Protein AF-A0A2N3AY88-F1 (afdb_monomer_lite)

Sequence (124 aa):
MEAPLSVDNALALIESELGLACMKFDKEGTPTCSRTREDLLKYPSATELVRVQWNDTDDGEYEVTIIGVRHSEINRDDVLKFVARFGFSEEDFDAVTVNGQRLTRGEYTMTAMGREEFLVFPAL

Structure (mmCIF, N/CA/C/O backbone):
data_AF-A0A2N3AY88-F1
#
_entry.id   AF-A0A2N3AY88-F1
#
loop_
_atom_site.group_PDB
_atom_site.id
_atom_site.type_symbol
_atom_site.label_atom_id
_atom_site.label_alt_id
_atom_site.label_comp_id
_atom_site.label_asym_id
_atom_site.label_entity_id
_atom_site.label_seq_id
_atom_site.pdbx_PDB_ins_code
_atom_site.Cartn_x
_atom_site.Cartn_y
_atom_site.Cartn_z
_atom_site.occupancy
_atom_site.B_iso_or_equiv
_atom_site.auth_seq_id
_atom_site.auth_comp_id
_atom_site.auth_asym_id
_atom_site.auth_atom_id
_atom_site.pdbx_PDB_model_num
ATOM 1 N N . MET A 1 1 ? 2.098 -18.154 12.214 1.00 43.09 1 MET A N 1
ATOM 2 C CA . MET A 1 1 ? 2.914 -17.100 11.603 1.00 43.09 1 MET A CA 1
ATOM 3 C C . MET A 1 1 ? 2.824 -17.363 10.125 1.00 43.09 1 MET A C 1
ATOM 5 O O .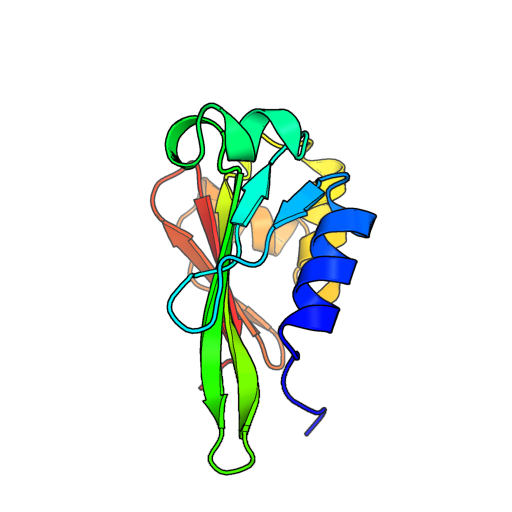 MET A 1 1 ? 3.390 -18.354 9.670 1.00 43.09 1 MET A O 1
ATOM 9 N N . GLU A 1 2 ? 1.959 -16.619 9.438 1.00 49.28 2 GLU A N 1
ATOM 10 C CA . GLU A 1 2 ? 2.032 -16.578 7.978 1.00 49.28 2 GLU A CA 1
ATOM 11 C C . GLU A 1 2 ? 3.342 -15.878 7.597 1.00 49.28 2 GLU A C 1
ATOM 13 O O . GLU A 1 2 ? 3.919 -15.137 8.396 1.00 49.28 2 GLU A O 1
ATOM 18 N N . ALA A 1 3 ? 3.889 -16.220 6.433 1.00 54.44 3 ALA A N 1
ATOM 19 C CA . ALA A 1 3 ? 5.151 -15.645 5.997 1.00 54.44 3 ALA A CA 1
ATOM 20 C C . ALA A 1 3 ? 4.984 -14.129 5.766 1.00 54.44 3 ALA A C 1
ATOM 22 O O . ALA A 1 3 ? 3.929 -13.709 5.280 1.00 54.44 3 ALA A O 1
ATOM 23 N N . PRO A 1 4 ? 6.003 -13.315 6.086 1.00 67.06 4 PRO A N 1
ATOM 24 C CA . PRO A 1 4 ? 5.991 -11.885 5.802 1.00 67.06 4 PRO A CA 1
ATOM 25 C C . PRO A 1 4 ? 5.712 -11.612 4.318 1.00 67.06 4 PRO A C 1
ATOM 27 O O . PRO A 1 4 ? 6.061 -12.395 3.430 1.00 67.06 4 PRO A O 1
ATOM 30 N N . LEU A 1 5 ? 5.036 -10.495 4.040 1.00 81.94 5 LEU A N 1
ATOM 31 C CA . LEU A 1 5 ? 4.660 -10.130 2.679 1.00 81.94 5 LEU A CA 1
ATOM 32 C C . LEU A 1 5 ? 5.920 -9.807 1.862 1.00 81.94 5 LEU A C 1
ATOM 34 O O . LEU A 1 5 ? 6.579 -8.792 2.094 1.00 81.94 5 LEU A O 1
ATOM 38 N N . SER A 1 6 ? 6.243 -10.657 0.886 1.00 86.81 6 SER A N 1
ATOM 39 C CA . SER A 1 6 ? 7.359 -10.404 -0.028 1.00 86.81 6 SER A CA 1
ATOM 40 C C . SER A 1 6 ? 7.092 -9.178 -0.904 1.00 86.81 6 SER A C 1
ATOM 42 O O . SER A 1 6 ? 5.943 -8.863 -1.237 1.00 86.81 6 SER A O 1
ATOM 44 N N . VAL A 1 7 ? 8.164 -8.500 -1.325 1.00 87.50 7 VAL A N 1
ATOM 45 C CA . VAL A 1 7 ? 8.060 -7.306 -2.183 1.00 87.50 7 VAL A CA 1
ATOM 46 C C . VAL A 1 7 ? 7.279 -7.592 -3.463 1.00 87.50 7 VAL A C 1
ATOM 48 O O . VAL A 1 7 ? 6.377 -6.835 -3.810 1.00 87.50 7 VAL A O 1
ATOM 51 N N . ASP A 1 8 ? 7.573 -8.695 -4.147 1.00 88.12 8 ASP A N 1
ATOM 52 C CA . ASP A 1 8 ? 6.936 -9.001 -5.430 1.00 88.12 8 ASP A CA 1
ATOM 53 C C . ASP A 1 8 ? 5.433 -9.298 -5.264 1.00 88.12 8 ASP A C 1
ATOM 55 O O . ASP A 1 8 ? 4.624 -8.857 -6.084 1.00 88.12 8 ASP A O 1
ATOM 59 N N . ASN A 1 9 ? 5.033 -9.949 -4.163 1.00 89.31 9 ASN A N 1
ATOM 60 C CA . ASN A 1 9 ? 3.619 -10.167 -3.847 1.00 89.31 9 ASN A CA 1
ATOM 61 C C . ASN A 1 9 ? 2.899 -8.853 -3.524 1.00 89.31 9 ASN A C 1
ATOM 63 O O . ASN A 1 9 ? 1.773 -8.649 -3.979 1.00 89.31 9 ASN A O 1
ATOM 67 N N . ALA A 1 10 ? 3.537 -7.947 -2.777 1.00 90.19 10 ALA A N 1
ATOM 68 C CA . ALA A 1 10 ? 2.964 -6.634 -2.493 1.00 90.19 10 ALA A CA 1
ATOM 69 C C . ALA A 1 10 ? 2.740 -5.821 -3.773 1.00 90.19 10 ALA A C 1
ATOM 71 O O . ALA A 1 10 ? 1.671 -5.241 -3.948 1.00 90.19 10 ALA A O 1
ATOM 72 N N . LEU A 1 11 ? 3.712 -5.814 -4.691 1.00 91.88 11 LEU A N 1
ATOM 73 C CA . LEU A 1 11 ? 3.583 -5.107 -5.966 1.00 91.88 11 LEU A CA 1
ATOM 74 C C . LEU A 1 11 ? 2.467 -5.698 -6.829 1.00 91.88 11 LEU A C 1
ATOM 76 O O . LEU A 1 11 ? 1.638 -4.945 -7.330 1.00 91.88 11 LEU A O 1
ATOM 80 N N . ALA A 1 12 ? 2.379 -7.026 -6.937 1.00 92.00 12 ALA A N 1
ATOM 81 C CA . ALA A 1 12 ? 1.292 -7.679 -7.665 1.00 92.00 12 ALA A CA 1
ATOM 82 C C . ALA A 1 12 ? -0.090 -7.363 -7.059 1.00 92.00 12 ALA A C 1
ATOM 84 O O . ALA A 1 12 ? -1.064 -7.149 -7.788 1.00 92.00 12 ALA A O 1
ATOM 85 N N . LEU A 1 13 ? -0.181 -7.290 -5.727 1.00 91.94 13 LEU A N 1
ATOM 86 C CA . LEU A 1 13 ? -1.405 -6.897 -5.033 1.00 91.94 13 LEU A CA 1
ATOM 87 C C . LEU A 1 13 ? -1.786 -5.444 -5.347 1.00 91.94 13 LEU A C 1
ATOM 89 O O . LEU A 1 13 ? -2.938 -5.169 -5.660 1.00 91.94 13 LEU A O 1
ATOM 93 N N . ILE A 1 14 ? -0.820 -4.524 -5.314 1.00 94.69 14 ILE A N 1
ATOM 94 C CA . ILE A 1 14 ? -1.039 -3.109 -5.639 1.00 94.69 14 ILE A CA 1
ATOM 95 C C . ILE A 1 14 ? -1.494 -2.946 -7.094 1.00 94.69 14 ILE A C 1
ATOM 97 O O . ILE A 1 14 ? -2.464 -2.235 -7.350 1.00 94.69 14 ILE A O 1
ATOM 101 N N . GLU A 1 15 ? -0.832 -3.608 -8.046 1.00 94.50 15 GLU A N 1
ATOM 102 C CA . GLU A 1 15 ? -1.195 -3.504 -9.465 1.00 94.50 15 GLU A CA 1
ATOM 103 C C . GLU A 1 15 ? -2.611 -4.041 -9.731 1.00 94.50 15 GLU A C 1
ATOM 105 O O . GLU A 1 15 ? -3.379 -3.427 -10.473 1.00 94.50 15 GLU A O 1
ATOM 110 N N . SER A 1 16 ? -2.980 -5.160 -9.101 1.00 93.06 16 SER A N 1
ATOM 111 C CA . SER A 1 16 ? -4.284 -5.800 -9.317 1.00 93.06 16 SER A CA 1
ATOM 112 C C . SER A 1 16 ? -5.446 -5.117 -8.594 1.00 93.06 16 SER A C 1
ATOM 114 O O . SER A 1 16 ? -6.507 -4.956 -9.193 1.00 93.06 16 SER A O 1
ATOM 116 N N . GLU A 1 17 ? -5.264 -4.706 -7.338 1.00 93.12 17 GLU A N 1
ATOM 117 C CA . GLU A 1 17 ? -6.349 -4.160 -6.512 1.00 93.12 17 GLU A CA 1
ATOM 118 C C . GLU A 1 17 ? -6.527 -2.651 -6.704 1.00 93.12 17 GLU A C 1
ATOM 120 O O . GLU A 1 17 ? -7.654 -2.167 -6.676 1.00 93.12 17 GLU A O 1
ATOM 125 N N . LEU A 1 18 ? -5.439 -1.901 -6.925 1.00 94.06 18 LEU A N 1
ATOM 126 C CA . LEU A 1 18 ? -5.492 -0.441 -7.095 1.00 94.06 18 LEU A CA 1
ATOM 127 C C . LEU A 1 18 ? -5.475 -0.006 -8.568 1.00 94.06 18 LEU A C 1
ATOM 129 O O . LEU A 1 18 ? -5.571 1.189 -8.852 1.00 94.06 18 LEU A O 1
ATOM 133 N N . GLY A 1 19 ? -5.333 -0.949 -9.508 1.00 93.00 19 GLY A N 1
ATOM 134 C CA . GLY A 1 19 ? -5.276 -0.654 -10.943 1.00 93.00 19 GLY A CA 1
ATOM 135 C C . GLY A 1 19 ? -4.083 0.226 -11.327 1.00 93.00 19 GLY A C 1
ATOM 136 O O . GLY A 1 19 ? -4.172 1.030 -12.256 1.00 93.00 19 GLY A O 1
ATOM 137 N N . LEU A 1 20 ? -2.988 0.118 -10.574 1.00 95.00 20 LEU A N 1
ATOM 138 C CA . LEU A 1 20 ? -1.768 0.893 -10.772 1.00 95.00 20 LEU A CA 1
ATOM 139 C C . LEU A 1 20 ? -0.730 0.079 -11.545 1.00 95.00 20 LEU A C 1
ATOM 141 O O . LEU A 1 20 ? -0.828 -1.136 -11.682 1.00 95.00 20 LEU A O 1
ATOM 145 N N . ALA A 1 21 ? 0.298 0.759 -12.031 1.00 93.81 21 ALA A N 1
ATOM 146 C CA . ALA A 1 21 ? 1.486 0.130 -12.568 1.00 93.81 21 ALA A CA 1
ATOM 147 C C . ALA A 1 21 ? 2.673 0.430 -11.659 1.00 93.81 21 ALA A C 1
ATOM 149 O O . ALA A 1 21 ? 2.954 1.594 -11.354 1.00 93.81 21 ALA A O 1
ATOM 150 N N . CYS A 1 22 ? 3.375 -0.619 -11.250 1.00 92.56 22 CYS A N 1
ATOM 151 C CA . CYS A 1 22 ? 4.510 -0.517 -10.354 1.00 92.56 22 CYS A CA 1
ATOM 152 C C . CYS A 1 22 ? 5.834 -0.597 -11.117 1.00 92.56 22 CYS A C 1
ATOM 154 O O . CYS A 1 22 ? 5.956 -1.226 -12.177 1.00 92.56 22 CYS A O 1
ATOM 156 N N . MET A 1 23 ? 6.847 0.050 -10.550 1.00 88.75 23 MET A N 1
ATOM 157 C CA . MET A 1 23 ? 8.236 -0.059 -10.961 1.00 88.75 23 MET A CA 1
ATOM 158 C C . MET A 1 23 ? 9.107 -0.345 -9.746 1.00 88.75 23 MET A C 1
ATOM 160 O O . MET A 1 23 ? 9.085 0.374 -8.747 1.00 88.75 23 MET A O 1
ATOM 164 N N . LYS A 1 24 ? 9.917 -1.395 -9.865 1.00 81.12 24 LYS A N 1
ATOM 165 C CA . LYS A 1 24 ? 11.030 -1.650 -8.962 1.00 81.12 24 LYS A CA 1
ATOM 166 C C . LYS A 1 24 ? 12.230 -0.900 -9.524 1.00 81.12 24 LYS A C 1
ATOM 168 O O . LYS A 1 24 ? 12.749 -1.271 -10.573 1.00 81.12 24 LYS A O 1
ATOM 173 N N . PHE A 1 25 ? 12.619 0.184 -8.866 1.00 68.25 25 PHE A N 1
ATOM 174 C CA . PHE A 1 25 ? 13.962 0.723 -9.052 1.00 68.25 25 PHE A CA 1
ATOM 175 C C . PHE A 1 25 ? 14.947 -0.281 -8.435 1.00 68.25 25 PHE A C 1
ATOM 177 O O . PHE A 1 25 ? 14.544 -1.044 -7.559 1.00 68.25 25 PHE A O 1
ATOM 184 N N . ASP A 1 26 ? 16.175 -0.342 -8.951 1.00 60.72 26 ASP A N 1
ATOM 185 C CA . ASP A 1 26 ? 17.194 -1.365 -8.655 1.00 60.72 26 ASP A CA 1
ATOM 186 C C . ASP A 1 26 ? 17.500 -1.528 -7.146 1.00 60.72 26 ASP A C 1
ATOM 188 O O . ASP A 1 26 ? 16.837 -0.948 -6.302 1.00 60.72 26 ASP A O 1
ATOM 192 N N . LYS A 1 27 ? 18.521 -2.304 -6.757 1.00 52.50 27 LYS A N 1
ATOM 193 C CA . LYS A 1 27 ? 18.786 -2.747 -5.363 1.00 52.50 27 LYS A CA 1
ATOM 194 C C . LYS A 1 27 ? 18.832 -1.673 -4.249 1.00 52.50 27 LYS A C 1
ATOM 196 O O . LYS A 1 27 ? 18.858 -2.043 -3.084 1.00 52.50 27 LYS A O 1
ATOM 201 N N . GLU A 1 28 ? 18.826 -0.383 -4.572 1.00 60.34 28 GLU A N 1
ATOM 202 C CA . GLU A 1 28 ? 18.781 0.738 -3.615 1.00 60.34 28 GLU A CA 1
ATOM 203 C C . GLU A 1 28 ? 17.460 1.536 -3.659 1.00 60.34 28 GLU A C 1
ATOM 205 O O . GLU A 1 28 ? 17.257 2.479 -2.896 1.00 60.34 28 GLU A O 1
ATOM 210 N N . GLY A 1 29 ? 16.553 1.188 -4.571 1.00 66.00 29 GLY A N 1
ATOM 211 C CA . GLY A 1 29 ? 15.315 1.900 -4.828 1.00 66.00 29 GLY A CA 1
ATOM 212 C C . GLY A 1 29 ? 14.124 1.327 -4.064 1.00 66.00 29 GLY A C 1
ATOM 213 O O . GLY A 1 29 ? 13.874 0.124 -4.050 1.00 66.00 29 GLY A O 1
ATOM 214 N N . THR A 1 30 ? 13.335 2.211 -3.459 1.00 80.50 30 THR A N 1
ATOM 215 C CA . THR A 1 30 ? 11.993 1.894 -2.959 1.00 80.50 30 THR A CA 1
ATOM 216 C C . THR A 1 30 ? 11.065 1.701 -4.164 1.00 80.50 30 THR A C 1
ATOM 218 O O . THR A 1 30 ? 10.939 2.644 -4.947 1.00 80.50 30 THR A O 1
ATOM 221 N N . PRO A 1 31 ? 10.430 0.531 -4.371 1.00 87.06 31 PRO A N 1
ATOM 222 C CA . PRO A 1 31 ? 9.413 0.381 -5.398 1.00 87.06 31 PRO A CA 1
ATOM 223 C C . PRO A 1 31 ? 8.320 1.440 -5.271 1.00 87.06 31 PRO A C 1
ATOM 225 O O . PRO A 1 31 ? 7.859 1.747 -4.164 1.00 87.06 31 PRO A O 1
ATOM 228 N N . THR A 1 32 ? 7.889 1.969 -6.411 1.00 91.69 32 THR A N 1
ATOM 229 C CA . THR A 1 32 ? 6.804 2.950 -6.473 1.00 91.69 32 THR A CA 1
ATOM 230 C C . THR A 1 32 ? 5.798 2.579 -7.548 1.00 91.69 32 THR A C 1
ATOM 232 O O . THR A 1 32 ? 6.118 1.878 -8.512 1.00 91.69 32 THR A O 1
ATOM 235 N N . CYS A 1 33 ? 4.560 3.034 -7.377 1.00 93.75 33 CYS A N 1
ATOM 236 C CA . CYS A 1 33 ? 3.480 2.781 -8.319 1.00 93.75 33 CYS A CA 1
ATOM 237 C C . CYS A 1 33 ? 2.738 4.076 -8.667 1.00 93.75 33 CYS A C 1
ATOM 239 O O . CYS A 1 33 ? 2.613 4.984 -7.842 1.00 93.75 33 CYS A O 1
ATOM 241 N N . SER A 1 34 ? 2.242 4.152 -9.900 1.00 94.62 34 SER A N 1
ATOM 242 C CA . SER A 1 34 ? 1.440 5.260 -10.432 1.00 94.62 34 SER A CA 1
ATOM 243 C C . SER A 1 34 ? 0.348 4.722 -11.355 1.00 94.62 34 SER A C 1
ATOM 245 O O . SER A 1 34 ? 0.253 3.517 -11.568 1.00 94.62 34 SER A O 1
ATOM 247 N N . ARG A 1 35 ? -0.473 5.599 -11.939 1.00 93.06 35 ARG A N 1
ATOM 248 C CA . ARG A 1 35 ? -1.525 5.211 -12.893 1.00 93.06 35 ARG A CA 1
ATOM 249 C C . ARG A 1 35 ? -0.961 4.500 -14.120 1.00 93.06 35 ARG A C 1
ATOM 251 O O . ARG A 1 35 ? -1.584 3.582 -14.638 1.00 93.06 35 ARG A O 1
ATOM 258 N N . THR A 1 36 ? 0.217 4.913 -14.583 1.00 92.12 36 THR A N 1
ATOM 259 C CA . THR A 1 36 ? 0.912 4.275 -15.704 1.00 92.12 36 THR A CA 1
ATOM 260 C C . THR A 1 36 ? 2.416 4.192 -15.447 1.00 92.12 36 THR A C 1
ATOM 262 O O . THR A 1 36 ? 2.980 4.978 -14.683 1.00 92.12 36 THR A O 1
ATOM 265 N N . ARG A 1 37 ? 3.103 3.259 -16.125 1.00 87.88 37 ARG A N 1
ATOM 266 C CA . ARG A 1 37 ? 4.578 3.199 -16.090 1.00 87.88 37 ARG A CA 1
ATOM 267 C C . ARG A 1 37 ? 5.225 4.414 -16.753 1.00 87.88 37 ARG A C 1
ATOM 269 O O . ARG A 1 37 ? 6.307 4.825 -16.353 1.00 87.88 37 ARG A O 1
ATOM 276 N N . GLU A 1 38 ? 4.579 4.982 -17.769 1.00 90.00 38 GLU A N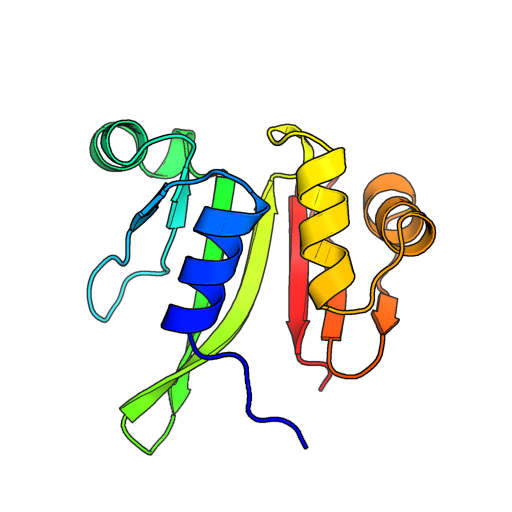 1
ATOM 277 C CA . GLU A 1 38 ? 5.094 6.151 -18.485 1.00 90.00 38 GLU A CA 1
ATOM 278 C C . GLU A 1 38 ? 5.153 7.385 -17.577 1.00 90.00 38 GLU A C 1
ATOM 280 O O . GLU A 1 38 ? 6.139 8.121 -17.610 1.00 90.00 38 GLU A O 1
ATOM 285 N N . ASP A 1 39 ? 4.147 7.562 -16.717 1.00 88.56 39 ASP A N 1
ATOM 286 C CA . ASP A 1 39 ? 4.117 8.635 -15.723 1.00 88.56 39 ASP A CA 1
ATOM 287 C C . ASP A 1 39 ? 5.283 8.517 -14.735 1.00 88.56 39 ASP A C 1
ATOM 289 O O . ASP A 1 39 ? 5.997 9.495 -14.517 1.00 88.56 39 ASP A O 1
ATOM 293 N N . LEU A 1 40 ? 5.552 7.310 -14.217 1.00 85.62 40 LEU A N 1
ATOM 294 C CA . LEU A 1 40 ? 6.699 7.056 -13.333 1.00 85.62 40 LEU A CA 1
ATOM 295 C C . LEU A 1 40 ? 8.043 7.351 -14.004 1.00 85.62 40 LEU A C 1
ATOM 297 O O . LEU A 1 40 ? 8.946 7.876 -13.360 1.00 85.62 40 LEU A O 1
ATOM 301 N N . LEU A 1 41 ? 8.186 7.031 -15.290 1.00 86.31 41 LEU A N 1
ATOM 302 C CA . LEU A 1 41 ? 9.419 7.292 -16.035 1.00 86.31 41 LEU A CA 1
ATOM 303 C C . LEU A 1 41 ? 9.636 8.786 -16.303 1.00 86.31 41 LEU A C 1
ATOM 305 O O . LEU A 1 41 ? 10.776 9.249 -16.312 1.00 86.31 41 LEU A O 1
ATOM 309 N N . LYS A 1 42 ? 8.559 9.540 -16.542 1.00 86.38 42 LYS A N 1
ATOM 310 C CA . LYS A 1 42 ? 8.630 10.971 -16.869 1.00 86.38 42 LYS A CA 1
ATOM 311 C C . LYS A 1 42 ? 8.695 11.862 -15.629 1.00 86.38 42 LYS A C 1
ATOM 313 O O . LYS A 1 42 ? 9.419 12.857 -15.644 1.00 86.38 42 LYS A O 1
ATOM 318 N N . TYR A 1 43 ? 7.948 11.524 -14.578 1.00 86.06 43 TYR A N 1
ATOM 319 C CA . T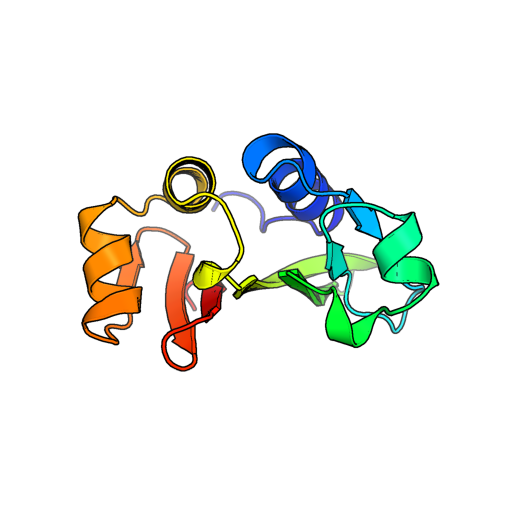YR A 1 43 ? 7.730 12.366 -13.397 1.00 86.06 43 TYR A CA 1
ATOM 320 C C . TYR A 1 43 ? 7.654 11.551 -12.089 1.00 86.06 43 TYR A C 1
ATOM 322 O O . TYR A 1 43 ? 6.676 11.677 -11.347 1.00 86.06 43 TYR A O 1
ATOM 330 N N . PRO A 1 44 ? 8.694 10.769 -11.740 1.00 78.69 44 PRO A N 1
ATOM 331 C CA . PRO A 1 44 ? 8.628 9.728 -10.708 1.00 78.69 44 PRO A CA 1
ATOM 332 C C . PRO A 1 44 ? 8.063 10.201 -9.364 1.00 78.69 44 PRO A C 1
ATOM 334 O O . PRO A 1 44 ? 7.235 9.517 -8.778 1.00 78.69 44 PRO A O 1
ATOM 337 N N . SER A 1 45 ? 8.458 11.383 -8.881 1.00 80.44 45 SER A N 1
ATOM 338 C CA . SER A 1 45 ? 8.008 11.894 -7.576 1.00 80.44 45 SER A CA 1
ATOM 339 C C . SER A 1 45 ? 6.641 12.584 -7.602 1.00 80.44 45 SER A C 1
ATOM 341 O O . SER A 1 45 ? 5.971 12.652 -6.573 1.00 80.44 45 SER A O 1
ATOM 343 N N . ALA A 1 46 ? 6.240 13.141 -8.748 1.00 83.81 46 ALA A N 1
ATOM 344 C CA . ALA A 1 46 ? 4.992 13.896 -8.859 1.00 83.81 46 ALA A CA 1
ATOM 345 C C . ALA A 1 46 ? 3.789 12.979 -9.094 1.00 83.81 46 ALA A C 1
ATOM 347 O O . ALA A 1 46 ? 2.676 13.336 -8.728 1.00 83.81 46 ALA A O 1
ATOM 348 N N . THR A 1 47 ? 4.017 11.809 -9.691 1.00 86.44 47 THR A N 1
ATOM 349 C CA . THR A 1 47 ? 2.962 10.858 -10.053 1.00 86.44 47 THR A CA 1
ATOM 350 C C . THR A 1 47 ? 2.942 9.625 -9.151 1.00 86.44 47 THR A C 1
ATOM 352 O O . THR A 1 47 ? 2.102 8.751 -9.347 1.00 86.44 47 THR A O 1
ATOM 355 N N . GLU A 1 48 ? 3.853 9.521 -8.179 1.00 90.69 48 GLU A N 1
ATOM 356 C CA . GLU A 1 48 ? 3.864 8.446 -7.182 1.00 90.69 48 GLU A CA 1
ATOM 357 C C . GLU A 1 48 ? 2.572 8.458 -6.359 1.00 90.69 48 GLU A C 1
ATOM 359 O O . GLU A 1 48 ? 2.261 9.439 -5.685 1.00 90.69 48 GLU A O 1
ATOM 364 N N . LEU A 1 49 ? 1.851 7.339 -6.395 1.00 94.00 49 LEU A N 1
ATOM 365 C CA . LEU A 1 49 ? 0.637 7.108 -5.614 1.00 94.00 49 LEU A CA 1
ATOM 366 C C . LEU A 1 49 ? 0.843 6.065 -4.519 1.00 94.00 49 LEU A C 1
ATOM 368 O O . LEU A 1 49 ? 0.169 6.115 -3.494 1.00 94.00 49 LEU A O 1
ATOM 372 N N . VAL A 1 50 ? 1.766 5.125 -4.731 1.00 94.50 50 VAL A N 1
ATOM 373 C CA . VAL A 1 50 ? 2.115 4.097 -3.747 1.00 94.50 50 VAL A CA 1
ATOM 374 C C . VAL A 1 50 ? 3.624 3.964 -3.651 1.00 94.50 50 VAL A C 1
ATOM 376 O O . VAL A 1 50 ? 4.317 3.980 -4.670 1.00 94.50 50 VAL A O 1
ATOM 379 N N . ARG A 1 51 ? 4.118 3.793 -2.428 1.00 93.25 51 ARG A N 1
ATOM 380 C CA . ARG A 1 51 ? 5.520 3.549 -2.098 1.00 93.25 51 ARG A CA 1
ATOM 381 C C . ARG A 1 51 ? 5.627 2.300 -1.233 1.00 93.25 51 ARG A C 1
ATOM 383 O O . ARG A 1 51 ? 4.929 2.195 -0.229 1.00 93.25 51 ARG A O 1
ATOM 390 N N . VAL A 1 52 ? 6.528 1.385 -1.580 1.00 92.06 52 VAL A N 1
ATOM 391 C CA . VAL A 1 52 ? 6.753 0.142 -0.822 1.00 92.06 52 VAL A CA 1
ATOM 392 C C . VAL A 1 52 ? 8.162 0.133 -0.249 1.00 92.06 52 VAL A C 1
ATOM 394 O O . VAL A 1 52 ? 9.124 -0.018 -0.991 1.00 92.06 52 VAL A O 1
ATOM 397 N N . GLN A 1 53 ? 8.307 0.287 1.064 1.00 90.44 53 GLN A N 1
ATOM 398 C CA . GLN A 1 53 ? 9.584 0.104 1.755 1.00 90.44 53 GLN A CA 1
ATOM 399 C C . GLN A 1 53 ? 9.794 -1.370 2.086 1.00 90.44 53 GLN A C 1
ATOM 401 O O . GLN A 1 53 ? 8.842 -2.089 2.395 1.00 90.44 53 GLN A O 1
ATOM 406 N N . TRP A 1 54 ? 11.046 -1.809 2.023 1.00 88.88 54 TRP A N 1
ATOM 407 C CA . TRP A 1 54 ? 11.435 -3.190 2.260 1.00 88.88 54 TRP A CA 1
ATOM 408 C C . TRP A 1 54 ? 12.791 -3.267 2.958 1.00 88.88 54 TRP A C 1
ATOM 410 O O . TRP A 1 54 ? 13.571 -2.317 2.891 1.00 88.88 54 TRP A O 1
ATOM 420 N N . ASN A 1 55 ? 13.054 -4.396 3.612 1.00 85.50 55 ASN A N 1
ATOM 421 C CA . ASN A 1 55 ? 14.351 -4.736 4.189 1.00 85.50 55 ASN A CA 1
ATOM 422 C C . ASN A 1 55 ? 14.916 -5.995 3.526 1.00 85.50 55 ASN A C 1
ATOM 424 O O . ASN A 1 55 ? 14.161 -6.883 3.131 1.00 85.50 55 ASN A O 1
ATOM 428 N N . ASP A 1 56 ? 16.242 -6.040 3.404 1.00 81.88 56 ASP A N 1
ATOM 429 C CA . ASP A 1 56 ? 16.970 -7.261 3.061 1.00 81.88 56 ASP A CA 1
ATOM 430 C C . ASP A 1 56 ? 16.948 -8.200 4.266 1.00 81.88 56 ASP A C 1
ATOM 432 O O . ASP A 1 56 ? 17.225 -7.784 5.396 1.00 81.88 56 ASP A O 1
ATOM 436 N N . THR A 1 57 ? 16.572 -9.443 4.022 1.00 75.12 57 THR A N 1
ATOM 437 C CA . THR A 1 57 ? 16.680 -10.525 4.997 1.00 75.12 57 THR A CA 1
ATOM 438 C C . THR A 1 57 ? 18.060 -11.161 4.864 1.00 75.12 57 THR A C 1
ATOM 440 O O . THR A 1 57 ? 18.673 -11.124 3.800 1.00 75.12 57 THR A O 1
ATOM 443 N N . ASP A 1 58 ? 18.569 -11.783 5.928 1.00 73.06 58 ASP A N 1
ATOM 444 C CA . ASP A 1 58 ? 19.902 -12.411 5.910 1.00 73.06 58 ASP A CA 1
ATOM 445 C C . ASP A 1 58 ? 20.048 -13.518 4.834 1.00 73.06 58 ASP A C 1
ATOM 447 O O . ASP A 1 58 ? 21.167 -13.888 4.472 1.00 73.06 58 ASP A O 1
ATOM 451 N N . ASP A 1 59 ? 18.930 -14.000 4.277 1.00 75.81 59 ASP A N 1
ATOM 452 C CA . ASP A 1 59 ? 18.857 -15.000 3.206 1.00 75.81 59 ASP A CA 1
ATOM 453 C C . ASP A 1 59 ? 18.797 -14.394 1.783 1.00 75.81 59 ASP A C 1
ATOM 455 O O . ASP A 1 59 ? 18.684 -15.120 0.792 1.00 75.81 59 ASP A O 1
ATOM 459 N N . GLY A 1 60 ? 18.907 -13.066 1.649 1.00 69.69 60 GLY A N 1
ATOM 460 C CA . GLY A 1 60 ? 18.852 -12.355 0.367 1.00 69.69 60 GLY A CA 1
ATOM 461 C C . GLY A 1 60 ? 17.442 -12.221 -0.221 1.00 69.69 60 GLY A C 1
ATOM 462 O O . GLY A 1 60 ? 17.296 -11.897 -1.406 1.00 69.69 60 GLY A O 1
ATOM 463 N N . GLU A 1 61 ? 16.409 -12.494 0.580 1.00 77.81 61 GLU A N 1
ATOM 464 C CA . GLU A 1 61 ? 15.015 -12.188 0.260 1.00 77.81 61 GLU A CA 1
ATOM 465 C C . GLU A 1 61 ? 14.640 -10.788 0.758 1.00 77.81 61 GLU A C 1
ATOM 467 O O . GLU A 1 61 ? 15.229 -10.266 1.702 1.00 77.81 61 GLU A O 1
ATOM 472 N N . TYR A 1 62 ? 13.632 -10.174 0.138 1.00 80.94 62 TYR A N 1
ATOM 473 C CA . TYR A 1 62 ? 13.175 -8.835 0.504 1.00 80.94 62 TYR A CA 1
ATOM 474 C C . TYR A 1 62 ? 11.773 -8.878 1.108 1.00 80.94 62 TYR A C 1
ATOM 476 O O . TYR A 1 62 ? 10.817 -9.310 0.452 1.00 80.94 62 TYR A O 1
ATOM 484 N N . GLU A 1 63 ? 11.644 -8.355 2.325 1.00 84.31 63 GLU A N 1
ATOM 485 C CA . GLU A 1 63 ? 10.383 -8.289 3.065 1.00 84.31 63 GLU A CA 1
ATOM 486 C C . GLU A 1 63 ? 9.849 -6.864 3.121 1.00 84.31 63 GLU A C 1
ATOM 488 O O . GLU A 1 63 ? 10.592 -5.915 3.383 1.00 84.31 63 GLU A O 1
ATOM 493 N N . VAL A 1 64 ? 8.545 -6.702 2.893 1.00 85.56 64 VAL A N 1
ATOM 494 C CA . VAL A 1 64 ? 7.894 -5.394 2.969 1.00 85.56 64 VAL A CA 1
ATOM 495 C C . VAL A 1 64 ? 7.782 -4.939 4.413 1.00 85.56 64 VAL A C 1
ATOM 497 O O . VAL A 1 64 ? 7.191 -5.606 5.258 1.00 85.56 64 VAL A O 1
ATOM 500 N N . THR A 1 65 ? 8.288 -3.739 4.669 1.00 88.12 65 THR A N 1
ATOM 501 C CA . THR A 1 65 ? 8.181 -3.085 5.969 1.00 88.12 65 THR A CA 1
ATOM 502 C C . THR A 1 65 ? 7.064 -2.062 5.994 1.00 88.12 65 THR A C 1
ATOM 504 O O . THR A 1 65 ? 6.403 -1.942 7.016 1.00 88.12 65 THR A O 1
ATOM 507 N N . ILE A 1 66 ? 6.825 -1.327 4.902 1.00 92.25 66 ILE A N 1
ATOM 508 C CA . ILE A 1 66 ? 5.780 -0.294 4.831 1.00 92.25 66 ILE A CA 1
ATOM 509 C C . ILE A 1 66 ? 5.201 -0.231 3.419 1.00 92.25 66 ILE A C 1
ATOM 511 O O . ILE A 1 66 ? 5.948 -0.155 2.448 1.00 92.25 66 ILE A O 1
ATOM 515 N N . ILE A 1 67 ? 3.878 -0.151 3.307 1.00 94.69 67 ILE A N 1
ATOM 516 C CA . ILE A 1 67 ? 3.180 0.280 2.093 1.00 94.69 67 ILE A CA 1
ATOM 517 C C . ILE A 1 67 ? 2.512 1.623 2.388 1.00 94.69 67 ILE A C 1
ATOM 519 O O . ILE A 1 67 ? 1.578 1.679 3.184 1.00 94.69 67 ILE A O 1
ATOM 523 N N . GLY A 1 68 ? 3.000 2.697 1.769 1.00 95.00 68 GLY A N 1
ATOM 524 C CA . GLY A 1 68 ? 2.398 4.029 1.827 1.00 95.00 68 GLY A CA 1
ATOM 525 C C . GLY A 1 68 ? 1.542 4.291 0.596 1.00 95.00 68 GLY A C 1
ATOM 526 O O . GLY A 1 68 ? 2.000 4.061 -0.521 1.00 95.00 68 GLY A O 1
ATOM 527 N N . VAL A 1 69 ? 0.304 4.743 0.789 1.00 96.31 69 VAL A N 1
ATOM 528 C CA . VAL A 1 69 ? -0.700 4.909 -0.272 1.00 96.31 69 VAL A CA 1
ATOM 529 C C . VAL A 1 69 ? -1.344 6.289 -0.175 1.00 96.31 69 VAL A C 1
ATOM 531 O O . VAL A 1 69 ? -2.019 6.592 0.813 1.00 96.31 69 VAL A O 1
ATOM 534 N N . ARG A 1 70 ? -1.214 7.099 -1.233 1.00 95.31 70 ARG A N 1
ATOM 535 C CA . ARG A 1 70 ? -1.909 8.387 -1.402 1.00 95.31 70 ARG A CA 1
ATOM 536 C C . ARG A 1 70 ? -3.382 8.173 -1.746 1.00 95.31 70 ARG A C 1
ATOM 538 O O . ARG A 1 70 ? -3.821 8.346 -2.883 1.00 95.31 70 ARG A O 1
ATOM 545 N N . HIS A 1 71 ? -4.156 7.756 -0.752 1.00 92.81 71 HIS A N 1
ATOM 546 C CA . HIS A 1 71 ? -5.544 7.330 -0.923 1.00 92.81 71 HIS A CA 1
ATOM 547 C C . HIS A 1 71 ? -6.476 8.413 -1.472 1.00 92.81 71 HIS A C 1
ATOM 549 O O . HIS A 1 71 ? -7.495 8.083 -2.068 1.00 92.81 71 HIS A O 1
ATOM 555 N N . SER A 1 72 ? -6.154 9.694 -1.275 1.00 92.44 72 SER A N 1
ATOM 556 C CA . SER A 1 72 ? -6.970 10.807 -1.784 1.00 92.44 72 SER A CA 1
ATOM 557 C C . SER A 1 72 ? -6.960 10.935 -3.316 1.00 92.44 72 SER A C 1
ATOM 559 O O . SER A 1 72 ? -7.861 11.548 -3.885 1.00 92.44 72 SER A O 1
ATOM 561 N N . GLU A 1 73 ? -5.978 10.326 -3.989 1.00 93.19 73 GLU A N 1
ATOM 562 C CA . GLU A 1 73 ? -5.804 10.374 -5.447 1.00 93.19 73 GLU A CA 1
ATOM 563 C C . GLU A 1 73 ? -6.230 9.085 -6.174 1.00 93.19 73 GLU A C 1
ATOM 565 O O . GLU A 1 73 ? -6.155 9.001 -7.410 1.00 93.19 73 GLU A O 1
ATOM 570 N N . ILE A 1 74 ? -6.682 8.085 -5.411 1.00 94.50 74 ILE A N 1
ATOM 571 C CA . ILE A 1 74 ? -7.098 6.760 -5.881 1.00 94.50 74 ILE A CA 1
ATOM 572 C C . ILE A 1 74 ? -8.602 6.594 -5.630 1.00 94.50 74 ILE A C 1
ATOM 574 O O . ILE A 1 74 ? -9.172 7.207 -4.727 1.00 94.50 74 ILE A O 1
ATOM 578 N N . ASN A 1 75 ? -9.274 5.779 -6.447 1.00 95.12 75 ASN A N 1
ATOM 579 C CA . ASN A 1 75 ? -10.672 5.440 -6.206 1.00 95.12 75 ASN A CA 1
ATOM 580 C C . ASN A 1 75 ? -10.833 4.797 -4.815 1.00 95.12 75 ASN A C 1
ATOM 582 O O . ASN A 1 75 ? -10.141 3.835 -4.480 1.00 95.12 75 ASN A O 1
ATOM 586 N N . ARG A 1 76 ? -11.760 5.330 -4.011 1.00 94.88 76 ARG A N 1
ATOM 587 C CA . ARG A 1 76 ? -11.982 4.877 -2.634 1.00 94.88 76 ARG A CA 1
ATOM 588 C C . ARG A 1 76 ? -12.352 3.395 -2.556 1.00 94.88 76 ARG A C 1
ATOM 590 O O . ARG A 1 76 ? -11.827 2.714 -1.685 1.00 94.88 76 ARG A O 1
ATOM 597 N N . ASP A 1 77 ? -13.199 2.888 -3.447 1.00 96.19 77 ASP A N 1
ATOM 598 C CA . ASP A 1 77 ? -13.644 1.489 -3.403 1.00 96.19 77 ASP A CA 1
ATOM 599 C C . ASP A 1 77 ? -12.475 0.524 -3.625 1.00 96.19 77 ASP A C 1
ATOM 601 O O . ASP A 1 77 ? -12.411 -0.538 -3.008 1.00 96.19 77 ASP A O 1
ATOM 605 N N . ASP A 1 78 ? -11.524 0.905 -4.475 1.00 95.94 78 ASP A N 1
ATOM 606 C CA . ASP A 1 78 ? -10.326 0.112 -4.744 1.00 95.94 78 ASP A CA 1
ATOM 607 C C . ASP A 1 78 ? -9.353 0.160 -3.558 1.00 95.94 78 ASP A C 1
ATOM 609 O O . ASP A 1 78 ? -8.825 -0.872 -3.141 1.00 95.94 78 ASP A O 1
ATOM 613 N N . VAL A 1 79 ? -9.211 1.325 -2.912 1.00 96.31 79 VAL A N 1
ATOM 614 C CA . VAL A 1 79 ? -8.474 1.443 -1.642 1.00 96.31 79 VAL A CA 1
ATOM 615 C C . VAL A 1 79 ? -9.101 0.574 -0.550 1.00 96.31 79 VAL A C 1
ATOM 617 O O . VAL A 1 79 ? -8.378 -0.119 0.164 1.00 96.31 79 VAL A O 1
ATOM 620 N N . LEU A 1 80 ? -10.430 0.569 -0.429 1.00 96.31 80 LEU A N 1
ATOM 621 C CA . LEU A 1 80 ? -11.143 -0.235 0.564 1.00 96.31 80 LEU A CA 1
ATOM 622 C C . LEU A 1 80 ? -10.950 -1.740 0.328 1.00 96.31 80 LEU A C 1
ATOM 624 O O . LEU A 1 80 ? -10.683 -2.478 1.278 1.00 96.31 80 LEU A O 1
ATOM 628 N N . LYS A 1 81 ? -11.009 -2.203 -0.929 1.00 94.88 81 LYS A N 1
ATOM 629 C CA . LYS A 1 81 ? -10.678 -3.597 -1.280 1.00 94.88 81 LYS A CA 1
ATOM 630 C C . LYS A 1 81 ? -9.236 -3.941 -0.922 1.00 94.88 81 LYS A C 1
ATOM 632 O O . LYS A 1 81 ? -8.986 -5.012 -0.370 1.00 94.88 81 LYS A O 1
ATOM 637 N N . PHE A 1 82 ? -8.303 -3.032 -1.198 1.00 95.38 82 PHE A N 1
ATOM 638 C CA . PHE A 1 82 ? -6.893 -3.221 -0.885 1.00 95.38 82 PHE A CA 1
ATOM 639 C C . PHE A 1 82 ? -6.654 -3.355 0.625 1.00 95.38 82 PHE A C 1
ATOM 641 O O . PHE A 1 82 ? -6.056 -4.338 1.055 1.00 95.38 82 PHE A O 1
ATOM 648 N N . VAL A 1 83 ? -7.163 -2.437 1.457 1.00 95.56 83 VAL A N 1
ATOM 649 C CA . VAL A 1 83 ? -6.947 -2.501 2.919 1.00 95.56 83 VAL A CA 1
ATOM 650 C C . VAL A 1 83 ? -7.655 -3.692 3.576 1.00 95.56 83 VAL A C 1
ATOM 652 O O . VAL A 1 83 ? -7.158 -4.228 4.570 1.00 95.56 83 VAL A O 1
ATOM 655 N N . ALA A 1 84 ? -8.747 -4.187 2.982 1.00 94.94 84 ALA A N 1
ATOM 656 C CA . ALA A 1 84 ? -9.423 -5.402 3.436 1.00 94.94 84 ALA A CA 1
ATOM 657 C C . ALA A 1 84 ? -8.533 -6.654 3.349 1.00 94.94 84 ALA A C 1
ATOM 659 O O . ALA A 1 84 ? -8.699 -7.576 4.149 1.00 94.94 84 ALA A O 1
ATOM 660 N N . ARG A 1 85 ? -7.536 -6.679 2.451 1.00 92.06 85 ARG A N 1
ATOM 661 C CA . ARG A 1 85 ? -6.536 -7.764 2.369 1.00 92.06 85 ARG A CA 1
ATOM 662 C C . ARG A 1 85 ? -5.654 -7.857 3.609 1.00 92.06 85 ARG A C 1
ATOM 664 O O . ARG A 1 85 ? -5.156 -8.932 3.917 1.00 92.06 85 ARG A O 1
ATOM 671 N N . PHE A 1 86 ? -5.518 -6.752 4.334 1.00 92.44 86 PHE A N 1
ATOM 672 C CA . PHE A 1 86 ? -4.773 -6.659 5.587 1.00 92.44 86 PHE A CA 1
ATOM 673 C C . PHE A 1 86 ? -5.691 -6.747 6.818 1.00 92.44 86 PHE A C 1
ATOM 675 O O . PHE A 1 86 ? -5.248 -6.521 7.940 1.00 92.44 86 PHE A O 1
ATOM 682 N N . GLY A 1 87 ? -6.975 -7.073 6.622 1.00 94.44 87 GLY A N 1
ATOM 683 C CA . GLY A 1 87 ? -7.948 -7.255 7.700 1.00 94.44 87 GLY A CA 1
ATOM 684 C C . GLY A 1 87 ? -8.593 -5.967 8.219 1.00 94.44 87 GLY A C 1
ATOM 685 O O . GLY A 1 87 ? -9.242 -6.010 9.265 1.00 94.44 87 GLY A O 1
ATOM 686 N N . PHE A 1 88 ? -8.441 -4.837 7.521 1.00 96.44 88 PHE A N 1
ATOM 687 C CA . PHE A 1 88 ? -9.101 -3.580 7.884 1.00 96.44 88 PHE A CA 1
ATOM 688 C C . PHE A 1 88 ? -10.460 -3.444 7.195 1.00 96.44 88 PHE A C 1
ATOM 690 O O . PHE A 1 88 ? -10.609 -3.716 6.006 1.00 96.44 88 PHE A O 1
ATOM 697 N N . SER A 1 89 ? -11.458 -3.001 7.952 1.00 97.62 89 SER A N 1
ATOM 698 C CA . SER A 1 89 ? -12.781 -2.650 7.434 1.00 97.62 89 SER A CA 1
ATOM 699 C C . SER A 1 89 ? -12.828 -1.208 6.908 1.00 97.62 89 SER A C 1
ATOM 701 O O . SER A 1 89 ? -11.901 -0.425 7.115 1.00 97.62 89 SER A O 1
ATOM 703 N N . GLU A 1 90 ? -13.936 -0.822 6.270 1.00 97.50 90 GLU A N 1
ATOM 704 C CA . GLU A 1 90 ? -14.184 0.585 5.920 1.00 97.50 90 GLU A CA 1
ATOM 705 C C . GLU A 1 90 ? -14.232 1.492 7.160 1.00 97.50 90 GLU A C 1
ATOM 707 O O . GLU A 1 90 ? -13.681 2.590 7.142 1.00 97.50 90 GLU A O 1
ATOM 712 N N . GLU A 1 91 ? -14.812 1.014 8.265 1.00 97.69 91 GLU A N 1
ATOM 713 C CA . GLU A 1 91 ? -14.834 1.763 9.525 1.00 97.69 91 GLU A CA 1
ATOM 714 C C . GLU A 1 91 ? -13.413 2.001 10.058 1.00 97.69 91 GLU A C 1
ATOM 716 O O . GLU A 1 91 ? -13.088 3.109 10.486 1.00 97.69 91 GLU A O 1
ATOM 721 N N . ASP A 1 92 ? -12.540 0.990 9.975 1.00 97.25 92 ASP A N 1
ATOM 722 C CA . ASP A 1 92 ? -11.130 1.136 10.346 1.00 97.25 92 ASP A CA 1
ATOM 723 C C . ASP A 1 92 ? -10.413 2.138 9.429 1.00 97.25 92 ASP A C 1
ATOM 725 O O . ASP A 1 92 ? -9.620 2.958 9.898 1.00 97.25 92 ASP A O 1
ATOM 729 N N . PHE A 1 93 ? -10.697 2.098 8.124 1.00 96.44 93 PHE A N 1
ATOM 730 C CA . PHE A 1 93 ? -10.138 3.038 7.155 1.00 96.44 93 PHE A CA 1
ATOM 731 C C . PHE A 1 93 ? -10.519 4.486 7.474 1.00 96.44 93 PHE A C 1
ATOM 733 O O . PHE A 1 93 ? -9.647 5.359 7.496 1.00 96.44 93 PHE A O 1
ATOM 740 N N . ASP A 1 94 ? -11.788 4.753 7.781 1.00 95.44 94 ASP A N 1
ATOM 741 C CA . ASP A 1 94 ? -12.242 6.095 8.156 1.00 95.44 94 ASP A CA 1
ATOM 742 C C . ASP A 1 94 ? -11.698 6.524 9.523 1.00 95.44 94 ASP A C 1
ATOM 744 O O . ASP A 1 94 ? -11.268 7.667 9.696 1.00 95.44 94 ASP A O 1
ATOM 748 N N . ALA A 1 95 ? -11.628 5.609 10.492 1.00 94.94 95 ALA A N 1
ATOM 749 C CA . ALA A 1 95 ? -11.001 5.879 11.780 1.00 94.94 95 ALA A CA 1
ATOM 750 C C . ALA A 1 95 ? -9.532 6.304 11.626 1.00 94.94 95 ALA A C 1
ATOM 752 O O . ALA A 1 95 ? -9.075 7.228 12.305 1.00 94.94 95 ALA A O 1
ATOM 753 N N . VAL A 1 96 ? -8.799 5.688 10.700 1.00 95.25 96 VAL A N 1
ATOM 754 C CA . VAL A 1 96 ? -7.413 6.062 10.422 1.00 95.25 96 VAL A CA 1
ATOM 755 C C . VAL A 1 96 ? -7.327 7.367 9.626 1.00 95.25 96 VAL A C 1
ATOM 757 O O . VAL A 1 96 ? -6.661 8.302 10.064 1.00 95.25 96 VAL A O 1
ATOM 760 N N . THR A 1 97 ? -7.992 7.462 8.476 1.00 94.50 97 THR A N 1
ATOM 761 C CA . THR A 1 97 ? -7.770 8.558 7.512 1.00 94.50 97 THR A CA 1
ATOM 762 C C . THR A 1 97 ? -8.511 9.850 7.855 1.00 94.50 97 THR A C 1
ATOM 764 O O . THR A 1 97 ? -8.028 10.939 7.541 1.00 94.50 97 THR A O 1
ATOM 767 N N . VAL A 1 98 ? -9.651 9.761 8.544 1.00 91.44 98 VAL A N 1
ATOM 768 C CA . VAL A 1 98 ? -10.444 10.930 8.960 1.00 91.44 98 VAL A CA 1
ATOM 769 C C . VAL A 1 98 ? -10.109 11.331 10.392 1.00 91.44 98 VAL A C 1
ATOM 771 O O . VAL A 1 98 ? -9.889 12.513 10.668 1.00 91.44 98 VAL A O 1
ATOM 774 N N . ASN A 1 99 ? -10.040 10.355 11.302 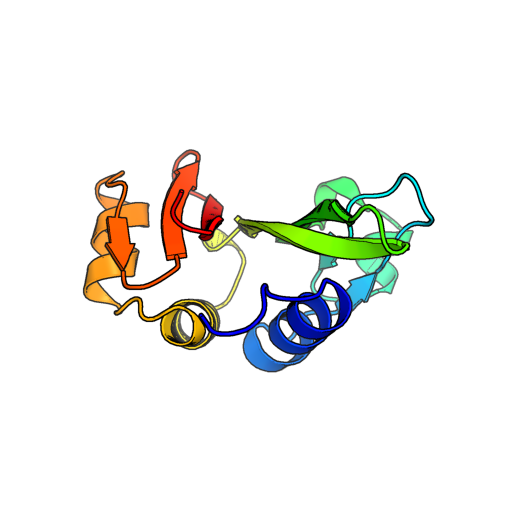1.00 89.12 99 ASN A N 1
ATOM 775 C CA . ASN A 1 99 ? -9.852 10.624 12.732 1.00 89.12 9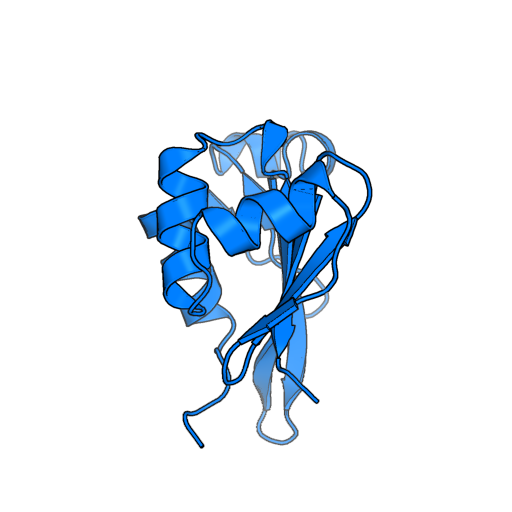9 ASN A CA 1
ATOM 776 C C . ASN A 1 99 ? -8.381 10.559 13.175 1.00 89.12 99 ASN A C 1
ATOM 778 O O . ASN A 1 99 ? -8.085 10.859 14.332 1.00 89.12 99 ASN A O 1
ATOM 782 N N . GLY A 1 100 ? -7.459 10.189 12.277 1.00 88.75 100 GLY A N 1
ATOM 783 C CA . GLY A 1 100 ? -6.023 10.125 12.559 1.00 88.75 100 GLY A CA 1
ATOM 784 C C . GLY A 1 100 ? -5.641 9.013 13.535 1.00 88.75 100 GLY A C 1
ATOM 785 O O . GLY A 1 100 ? -4.608 9.111 14.199 1.00 88.75 100 GLY A O 1
ATOM 786 N N . GLN A 1 101 ? -6.481 7.985 13.685 1.00 92.25 101 GLN A N 1
ATOM 787 C CA . GLN A 1 101 ? -6.187 6.877 14.586 1.00 92.25 101 GLN A CA 1
ATOM 788 C C . GLN A 1 101 ? -5.102 5.973 14.001 1.00 92.25 101 GLN A C 1
ATOM 790 O O . GLN A 1 101 ? -4.933 5.853 12.790 1.00 92.25 101 GLN A O 1
ATOM 795 N N . ARG A 1 102 ? -4.374 5.302 14.890 1.00 95.19 102 ARG A N 1
ATOM 796 C CA . ARG A 1 102 ? -3.498 4.184 14.546 1.00 95.19 102 ARG A CA 1
ATOM 797 C C . ARG A 1 102 ? -4.189 2.909 15.000 1.00 95.19 102 ARG A C 1
ATOM 799 O O . ARG A 1 102 ? -4.508 2.787 16.182 1.00 95.19 102 ARG A O 1
ATOM 806 N N . LEU A 1 103 ? -4.414 1.978 14.080 1.00 96.12 103 LEU A N 1
ATOM 807 C CA . LEU A 1 103 ? -5.149 0.744 14.343 1.00 96.12 103 LEU A CA 1
ATOM 808 C C . LEU A 1 103 ? -4.311 -0.475 13.988 1.00 96.12 103 LEU A C 1
ATOM 810 O O . LEU A 1 103 ? -3.696 -0.519 12.930 1.00 96.12 103 LEU A O 1
ATOM 814 N N . THR A 1 104 ? -4.344 -1.487 14.849 1.00 96.12 104 THR A N 1
ATOM 815 C CA . THR A 1 104 ? -3.723 -2.792 14.606 1.00 96.12 104 THR A CA 1
ATOM 816 C C . THR A 1 104 ? -4.816 -3.854 14.480 1.00 96.12 104 THR A C 1
ATOM 818 O O . THR A 1 104 ? -5.722 -3.936 15.320 1.00 96.12 104 THR A O 1
ATOM 821 N N . ARG A 1 105 ? -4.749 -4.648 13.409 1.00 93.56 105 ARG A N 1
ATOM 822 C CA . ARG A 1 105 ? -5.647 -5.766 13.099 1.00 93.56 105 ARG A CA 1
ATOM 823 C C . ARG A 1 105 ? -4.793 -6.953 12.664 1.00 93.56 105 ARG A C 1
ATOM 825 O O . ARG A 1 105 ? -4.084 -6.878 11.667 1.00 93.56 105 ARG A O 1
ATOM 832 N N . GLY A 1 106 ? -4.854 -8.046 13.424 1.00 91.31 106 GLY A N 1
ATOM 833 C CA . GLY A 1 106 ? -4.030 -9.226 13.155 1.00 91.31 106 GLY A CA 1
ATOM 834 C C . GLY A 1 106 ? -2.540 -8.879 13.111 1.00 91.31 106 GLY A C 1
ATOM 835 O O . GLY A 1 106 ? -2.018 -8.284 14.051 1.00 91.31 106 GLY A O 1
ATOM 836 N N . GLU A 1 107 ? -1.887 -9.237 12.008 1.00 90.25 107 GLU A N 1
ATOM 837 C CA . GLU A 1 107 ? -0.450 -9.039 11.785 1.00 90.25 107 GLU A CA 1
ATOM 838 C C . GLU A 1 107 ? -0.104 -7.655 11.209 1.00 90.25 107 GLU A C 1
ATOM 840 O O . GLU A 1 107 ? 1.066 -7.383 10.960 1.00 90.25 107 GLU A O 1
ATOM 845 N N . TYR A 1 108 ? -1.079 -6.758 11.013 1.00 93.62 108 TYR A N 1
ATOM 846 C CA . TYR A 1 108 ? -0.852 -5.460 10.376 1.00 93.62 108 TYR A CA 1
ATOM 847 C C . TYR A 1 108 ? -1.317 -4.288 11.233 1.00 93.62 108 TYR A C 1
ATOM 849 O O . TYR A 1 108 ? -2.282 -4.355 11.997 1.00 93.62 108 TYR A O 1
ATOM 857 N N . THR A 1 109 ? -0.633 -3.163 11.069 1.00 95.19 109 THR A N 1
ATOM 858 C CA . THR A 1 109 ? -1.012 -1.866 11.619 1.00 95.19 109 THR A CA 1
ATOM 859 C C . THR A 1 109 ? -1.203 -0.866 10.489 1.00 95.19 109 THR A C 1
ATOM 861 O O . THR A 1 109 ? -0.390 -0.800 9.571 1.00 95.19 109 THR A O 1
ATOM 864 N N . MET A 1 110 ? -2.265 -0.069 10.586 1.00 96.62 110 MET A N 1
ATOM 865 C CA . MET A 1 110 ? -2.580 1.027 9.684 1.00 96.62 110 MET A CA 1
ATOM 866 C C . MET A 1 110 ? -2.541 2.360 10.439 1.00 96.62 110 MET A C 1
ATOM 868 O O . MET A 1 110 ? -3.009 2.470 11.576 1.00 96.62 110 MET A O 1
ATOM 872 N N . THR A 1 111 ? -1.953 3.382 9.823 1.00 96.12 111 THR A N 1
ATOM 873 C CA . THR A 1 111 ? -1.907 4.755 10.355 1.00 96.12 111 THR A CA 1
ATOM 874 C C . THR A 1 111 ? -1.993 5.754 9.212 1.00 96.12 111 THR A C 1
ATOM 876 O O . THR A 1 111 ? -1.606 5.436 8.093 1.00 96.12 111 THR A O 1
ATOM 879 N N . ALA A 1 112 ? -2.451 6.971 9.481 1.00 92.94 112 ALA A N 1
ATOM 880 C CA . ALA A 1 112 ? -2.421 8.050 8.502 1.00 92.94 112 ALA A CA 1
ATOM 881 C C . ALA A 1 112 ? -1.138 8.880 8.643 1.00 92.94 112 ALA A C 1
ATOM 883 O O . ALA A 1 112 ? -0.656 9.111 9.757 1.00 92.94 112 ALA A O 1
ATOM 884 N N . MET A 1 113 ? -0.605 9.350 7.516 1.00 87.31 113 MET A N 1
ATOM 885 C CA . MET A 1 113 ? 0.361 10.444 7.456 1.00 87.31 113 MET A CA 1
ATOM 886 C C . MET A 1 113 ? -0.326 11.649 6.813 1.00 87.31 113 MET A C 1
ATOM 888 O O . MET A 1 113 ? -0.534 11.713 5.605 1.00 87.31 113 MET A O 1
ATOM 892 N N . GLY A 1 114 ? -0.714 12.619 7.640 1.00 80.38 114 GLY A N 1
ATOM 893 C CA . GLY A 1 114 ? -1.558 13.721 7.178 1.00 80.38 114 GLY A CA 1
AT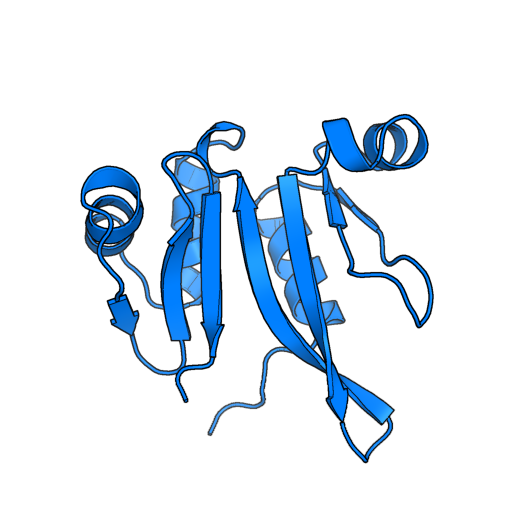OM 894 C C . GLY A 1 114 ? -2.987 13.253 6.882 1.00 80.38 114 GLY A C 1
ATOM 895 O O . GLY A 1 114 ? -3.518 12.411 7.599 1.00 80.38 114 GLY A O 1
ATOM 896 N N . ARG A 1 115 ? -3.628 13.846 5.866 1.00 75.62 115 ARG A N 1
ATOM 897 C CA . ARG A 1 115 ? -5.015 13.531 5.450 1.00 75.62 115 ARG A CA 1
ATOM 898 C C . ARG A 1 115 ? -5.117 12.852 4.082 1.00 75.62 115 ARG A C 1
ATOM 900 O O . ARG A 1 115 ? -6.221 12.609 3.607 1.00 75.62 115 ARG A O 1
ATOM 907 N N . GLU A 1 116 ? -3.983 12.639 3.425 1.00 88.50 116 GLU A N 1
ATOM 908 C CA . GLU A 1 116 ? -3.924 12.239 2.015 1.00 88.50 116 GLU A CA 1
ATOM 909 C C . GLU A 1 116 ? -3.274 10.870 1.824 1.00 88.50 116 GLU A C 1
ATOM 911 O O . GLU A 1 116 ? -3.476 10.252 0.777 1.00 88.50 116 GLU A O 1
ATOM 916 N N . GLU A 1 117 ? -2.524 10.403 2.828 1.00 93.12 117 GLU A N 1
ATOM 917 C CA . GLU A 1 117 ? -1.757 9.166 2.802 1.00 93.12 117 GLU A CA 1
ATOM 918 C C . GLU A 1 117 ? -2.063 8.297 4.027 1.00 93.12 117 GLU A C 1
ATOM 920 O O . GLU A 1 117 ? -2.137 8.785 5.160 1.00 93.12 117 GLU A O 1
ATOM 925 N N . PHE A 1 118 ? -2.192 6.989 3.804 1.00 95.44 118 PHE A N 1
ATOM 926 C CA . PHE A 1 118 ? -2.121 5.995 4.869 1.00 95.44 118 PHE A CA 1
ATOM 927 C C . PHE A 1 118 ? -0.926 5.074 4.655 1.00 95.44 118 PHE A C 1
ATOM 929 O O . PHE A 1 118 ? -0.474 4.861 3.532 1.00 95.44 118 PHE A O 1
ATOM 936 N N . LEU A 1 119 ? -0.445 4.506 5.753 1.00 95.19 119 LEU A N 1
ATOM 937 C CA . LEU A 1 119 ? 0.589 3.488 5.781 1.00 95.19 119 LEU A CA 1
ATOM 938 C C . LEU A 1 119 ? 0.006 2.192 6.327 1.00 95.19 119 LEU A C 1
ATOM 940 O O . LEU A 1 119 ? -0.727 2.229 7.316 1.00 95.19 119 LEU A O 1
ATOM 944 N N . VAL A 1 120 ? 0.409 1.065 5.749 1.00 94.75 120 VAL A N 1
ATOM 945 C CA . VAL A 1 120 ? 0.216 -0.280 6.304 1.00 94.75 120 VAL A CA 1
ATOM 946 C C . VAL A 1 120 ? 1.582 -0.924 6.520 1.00 94.75 120 VAL A C 1
ATOM 948 O O . VAL A 1 120 ? 2.437 -0.862 5.639 1.00 94.75 120 VAL A O 1
ATOM 951 N N . PHE A 1 121 ? 1.804 -1.523 7.687 1.00 92.50 121 PHE A N 1
ATOM 952 C CA . PHE A 1 121 ? 3.064 -2.187 8.041 1.00 92.50 121 PHE A CA 1
ATOM 953 C C . PHE A 1 121 ? 2.836 -3.327 9.046 1.00 92.50 121 PHE A C 1
ATOM 955 O O . PHE A 1 121 ? 1.818 -3.308 9.748 1.00 92.50 121 PHE A O 1
ATOM 962 N N . PRO A 1 122 ? 3.749 -4.313 9.138 1.00 88.94 122 PRO A N 1
ATOM 963 C CA . PRO A 1 122 ? 3.630 -5.411 10.094 1.00 88.94 122 PRO A CA 1
ATOM 964 C C . PRO A 1 122 ? 3.515 -4.925 11.548 1.00 88.94 122 PRO A C 1
ATOM 966 O O . PRO A 1 122 ? 4.174 -3.966 11.959 1.00 88.94 122 PRO A O 1
ATOM 969 N N . ALA A 1 123 ? 2.662 -5.576 12.336 1.00 81.69 123 ALA A N 1
ATOM 970 C CA . ALA A 1 123 ? 2.557 -5.358 13.772 1.00 81.69 123 ALA A CA 1
ATOM 971 C C . ALA A 1 123 ? 3.789 -5.960 14.470 1.00 81.69 123 ALA A C 1
ATOM 973 O O . ALA A 1 123 ? 4.043 -7.156 14.343 1.00 81.69 123 ALA A O 1
ATOM 974 N N . LEU A 1 124 ? 4.557 -5.113 15.163 1.00 67.25 124 LEU A N 1
ATOM 975 C CA . LEU A 1 124 ? 5.704 -5.515 15.988 1.00 67.25 124 LEU A CA 1
ATOM 976 C C . LEU A 1 124 ? 5.259 -6.178 17.297 1.00 67.25 124 LEU A C 1
ATOM 978 O O . LEU A 1 124 ? 4.248 -5.708 17.872 1.00 67.25 124 LEU A O 1
#

Radius of gyration: 13.95 Å; chains: 1; bounding box: 35×31×34 Å

Secondary structure (DSSP, 8-state):
-PPP-BHHHHHHHHHHHH--EEE--STTPPPEEES-HHHHHH-TTTS--EEEEEEE-TTS-EEEEEEEE-GGGS-HHHHHHHHHTTT--HHHHHHHHTT---EEETTEEEEEETTTEEEEEE--

Foldseek 3Di:
DPDFQFPVNVQVLCCVLQVWHWDDDPPVDWIFIFNDPVCCVVPVVVRTFWTWDWDQDPVRTIGTFKIKGQCQVTDVVSVQVSVVVVVDHPVNVCCAQVVQDWDDDPQWIKHDDHNGMIMIGGDD

pLDDT: mean 88.01, std 10.57, range [43.09, 97.69]